Protein AF-A0A096CMW6-F1 (afdb_monomer_lite)

Sequence (95 aa):
MPKLRDTPKTRMDRAFMAALRYGQAMRGETDKDTMRLMPKSTATYYKRLHNLDGFTREELRILIPRYFNDRQLCDAFGVEYHGGTPELKGDSSNA

Radius of gyration: 15.31 Å; chains: 1; bounding box: 39×48×37 Å

Secondary structure (DSSP, 8-state):
---PPPPHHHHHHHHHHHHHHHHHHHTT--HHHHHHT-SS-HHHHHHHHH-GGG--HHHHHHHHHHH--HHHHHHHHT------S----------

pLDDT: mean 80.46, std 14.7, range [38.59, 94.5]

Structure (mmCIF, N/CA/C/O backbone):
data_AF-A0A096CMW6-F1
#
_entry.id   AF-A0A096CMW6-F1
#
loop_
_atom_site.group_PDB
_atom_site.id
_atom_site.type_symbol
_atom_site.label_atom_id
_atom_site.label_alt_id
_atom_site.label_comp_id
_atom_site.label_asym_id
_atom_site.label_entity_id
_atom_site.label_seq_id
_atom_site.pdbx_PDB_ins_code
_atom_site.Cartn_x
_atom_site.Cartn_y
_atom_site.Cartn_z
_atom_site.occupancy
_atom_site.B_iso_or_equiv
_atom_site.auth_seq_id
_atom_site.auth_comp_id
_atom_site.auth_asym_id
_atom_site.auth_atom_id
_atom_site.pdbx_PDB_model_num
ATOM 1 N N . MET A 1 1 ? 30.199 -15.349 0.020 1.00 41.12 1 MET A N 1
ATOM 2 C CA . MET A 1 1 ? 28.787 -15.726 0.263 1.00 41.12 1 MET A CA 1
ATOM 3 C C . MET A 1 1 ? 28.032 -15.607 -1.053 1.00 41.12 1 MET A C 1
ATOM 5 O O . MET A 1 1 ? 28.130 -14.542 -1.658 1.00 41.12 1 MET A O 1
ATOM 9 N N . PRO A 1 2 ? 27.336 -16.644 -1.547 1.00 52.56 2 PRO A N 1
ATOM 10 C CA . PRO A 1 2 ? 26.483 -16.487 -2.720 1.00 52.56 2 PRO A CA 1
ATOM 11 C C . PRO A 1 2 ? 25.362 -15.509 -2.357 1.00 52.56 2 PRO A C 1
ATOM 13 O O . PRO A 1 2 ? 24.705 -15.688 -1.332 1.00 52.56 2 PRO A O 1
ATOM 16 N N . LYS A 1 3 ? 25.158 -14.454 -3.153 1.00 61.78 3 LYS A N 1
ATOM 17 C CA . LYS A 1 3 ? 23.990 -13.580 -2.989 1.00 61.78 3 LYS A CA 1
ATOM 18 C C . LYS A 1 3 ? 22.757 -14.445 -3.255 1.00 61.78 3 LYS A C 1
ATOM 20 O O . LYS A 1 3 ? 22.588 -14.905 -4.384 1.00 61.78 3 LYS A O 1
ATOM 25 N N . LEU A 1 4 ? 21.952 -14.721 -2.224 1.00 64.12 4 LEU A N 1
ATOM 26 C CA . LEU A 1 4 ? 20.656 -15.381 -2.392 1.00 64.12 4 LEU A CA 1
ATOM 27 C C . LEU A 1 4 ? 19.907 -14.649 -3.510 1.00 64.12 4 LEU A C 1
ATOM 29 O O . LEU A 1 4 ? 19.735 -13.432 -3.444 1.00 64.12 4 LEU A O 1
ATOM 33 N N . ARG A 1 5 ? 19.533 -15.375 -4.570 1.00 69.06 5 ARG A N 1
ATOM 34 C CA . ARG A 1 5 ? 18.702 -14.817 -5.640 1.00 69.06 5 ARG A CA 1
ATOM 35 C C . ARG A 1 5 ? 17.416 -14.306 -4.992 1.00 69.06 5 ARG A C 1
ATOM 37 O O . ARG A 1 5 ? 16.700 -15.089 -4.373 1.00 69.06 5 ARG A O 1
ATOM 44 N N . ASP A 1 6 ? 17.152 -13.008 -5.128 1.00 75.75 6 ASP A N 1
ATOM 45 C CA . ASP A 1 6 ? 15.915 -12.398 -4.644 1.00 75.75 6 ASP A CA 1
ATOM 46 C C . ASP A 1 6 ? 14.717 -13.155 -5.229 1.00 75.75 6 ASP A C 1
ATOM 48 O O . ASP A 1 6 ? 14.580 -13.294 -6.450 1.00 75.75 6 ASP A O 1
ATOM 52 N N . THR A 1 7 ? 13.842 -13.648 -4.355 1.00 86.88 7 THR A N 1
ATOM 53 C CA . THR A 1 7 ? 12.613 -14.312 -4.789 1.00 86.88 7 THR A CA 1
ATOM 54 C C . THR A 1 7 ? 11.675 -13.294 -5.452 1.00 86.88 7 THR A C 1
ATOM 56 O O . THR A 1 7 ? 11.737 -12.101 -5.129 1.00 86.88 7 THR A O 1
ATOM 59 N N . PRO A 1 8 ? 10.766 -13.717 -6.352 1.00 86.69 8 PRO A N 1
ATOM 60 C CA . PRO A 1 8 ? 9.742 -12.827 -6.898 1.00 86.69 8 PRO A CA 1
ATOM 61 C C . PRO A 1 8 ? 8.973 -12.060 -5.814 1.00 86.69 8 PRO A C 1
ATOM 63 O O . PRO A 1 8 ? 8.773 -10.857 -5.963 1.00 86.69 8 PRO A O 1
ATOM 66 N N . LYS A 1 9 ? 8.650 -12.725 -4.695 1.00 87.56 9 LYS A N 1
ATOM 67 C CA . LYS A 1 9 ? 8.017 -12.104 -3.528 1.00 87.56 9 LYS A CA 1
ATOM 68 C C . LYS A 1 9 ? 8.875 -10.988 -2.938 1.00 87.56 9 LYS A C 1
ATOM 70 O O . LYS A 1 9 ? 8.409 -9.864 -2.828 1.00 87.56 9 LYS A O 1
ATOM 75 N N . THR A 1 10 ? 10.142 -11.260 -2.627 1.00 87.62 10 THR A N 1
ATOM 76 C CA . THR A 1 10 ? 11.048 -10.259 -2.037 1.00 87.62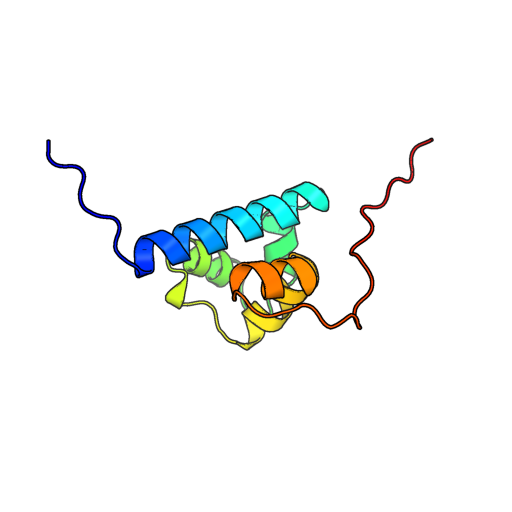 10 THR A CA 1
ATOM 77 C C . THR A 1 10 ? 11.210 -9.029 -2.935 1.00 87.62 10 THR A C 1
ATOM 79 O O . THR A 1 10 ? 11.283 -7.906 -2.437 1.00 87.62 10 THR A O 1
ATOM 82 N N . ARG A 1 11 ? 11.236 -9.217 -4.263 1.00 86.69 11 ARG A N 1
ATOM 83 C CA . ARG A 1 11 ? 11.281 -8.097 -5.218 1.00 86.69 11 ARG A CA 1
ATOM 84 C C . ARG A 1 11 ? 9.999 -7.270 -5.189 1.00 86.69 11 ARG A C 1
ATOM 86 O O . ARG A 1 11 ? 10.089 -6.047 -5.169 1.00 86.69 11 ARG A O 1
ATOM 93 N N . MET A 1 12 ? 8.839 -7.926 -5.165 1.00 87.25 12 MET A N 1
ATOM 94 C CA . MET A 1 12 ? 7.543 -7.250 -5.088 1.00 87.25 12 MET A CA 1
ATOM 95 C C . MET A 1 12 ? 7.381 -6.498 -3.764 1.00 87.25 12 MET A C 1
ATOM 97 O O . MET A 1 12 ? 7.032 -5.324 -3.774 1.00 87.25 12 MET A O 1
ATOM 101 N N . ASP A 1 13 ? 7.725 -7.130 -2.640 1.00 90.56 13 ASP A N 1
ATOM 102 C CA . ASP A 1 13 ? 7.655 -6.517 -1.312 1.00 90.56 13 ASP A CA 1
ATOM 103 C C . ASP A 1 13 ? 8.527 -5.250 -1.241 1.00 90.56 13 ASP A C 1
ATOM 105 O O . ASP A 1 13 ? 8.108 -4.205 -0.737 1.00 90.56 13 ASP A O 1
ATOM 109 N N . ARG A 1 14 ? 9.734 -5.314 -1.821 1.00 88.12 14 ARG A N 1
ATOM 110 C CA . ARG A 1 14 ? 10.637 -4.162 -1.929 1.00 88.12 14 ARG A CA 1
ATOM 111 C C . ARG A 1 14 ? 10.046 -3.053 -2.798 1.00 88.12 14 ARG A C 1
ATOM 113 O O . ARG A 1 14 ? 10.112 -1.893 -2.401 1.00 88.12 14 ARG A O 1
ATOM 120 N N . ALA A 1 15 ? 9.482 -3.394 -3.956 1.00 86.56 15 ALA A N 1
ATOM 121 C CA . ALA A 1 15 ? 8.862 -2.425 -4.858 1.00 86.56 15 ALA A CA 1
ATOM 122 C C . ALA A 1 15 ? 7.654 -1.739 -4.202 1.00 86.56 15 ALA A C 1
ATOM 124 O O . ALA A 1 15 ? 7.552 -0.514 -4.234 1.00 86.56 15 ALA A O 1
ATOM 125 N N . PHE A 1 16 ? 6.798 -2.513 -3.532 1.00 89.31 16 PHE A N 1
ATOM 126 C CA . PHE A 1 16 ? 5.640 -2.000 -2.808 1.00 89.31 16 PHE A CA 1
ATOM 127 C C . PHE A 1 16 ? 6.054 -1.014 -1.711 1.00 89.31 16 PHE A C 1
ATOM 129 O O . PHE A 1 16 ? 5.538 0.102 -1.656 1.00 89.31 16 PHE A O 1
ATOM 136 N N . MET A 1 17 ? 7.030 -1.381 -0.872 1.00 92.12 17 MET A N 1
ATOM 137 C CA . MET A 1 17 ? 7.519 -0.492 0.186 1.00 92.12 17 MET A CA 1
ATOM 138 C C . MET A 1 17 ? 8.191 0.760 -0.372 1.00 92.12 17 MET A C 1
ATOM 140 O O . MET A 1 17 ? 7.961 1.848 0.149 1.00 92.12 17 MET A O 1
ATOM 144 N N . ALA A 1 18 ? 8.995 0.635 -1.431 1.00 88.94 18 ALA A N 1
ATOM 145 C CA . ALA A 1 18 ? 9.633 1.785 -2.066 1.00 88.94 18 ALA A CA 1
ATOM 146 C C . ALA A 1 18 ? 8.592 2.781 -2.594 1.00 88.94 18 ALA A C 1
ATOM 148 O O . ALA A 1 18 ? 8.711 3.980 -2.349 1.00 88.94 18 ALA A O 1
ATOM 149 N N . ALA A 1 19 ? 7.546 2.287 -3.253 1.00 86.06 19 ALA A N 1
ATOM 150 C CA . ALA A 1 19 ? 6.501 3.138 -3.797 1.00 86.06 19 ALA A CA 1
ATOM 151 C C . ALA A 1 19 ? 5.617 3.768 -2.707 1.00 86.06 19 ALA A C 1
ATOM 153 O O . ALA A 1 19 ? 5.323 4.958 -2.782 1.00 86.06 19 ALA A O 1
ATOM 154 N N . LEU A 1 20 ? 5.283 3.025 -1.643 1.00 90.88 20 LEU A N 1
ATOM 155 C CA . LEU A 1 20 ? 4.587 3.582 -0.479 1.00 90.88 20 LEU A CA 1
ATOM 156 C C . LEU A 1 20 ? 5.390 4.731 0.154 1.00 90.88 20 LEU A C 1
ATOM 158 O O . LEU A 1 20 ? 4.844 5.803 0.404 1.00 90.88 20 LEU A O 1
ATOM 162 N N . ARG A 1 21 ? 6.697 4.529 0.372 1.00 92.56 21 ARG A N 1
ATOM 163 C CA . ARG A 1 21 ? 7.592 5.546 0.950 1.00 92.56 21 ARG A CA 1
ATOM 164 C C . ARG A 1 21 ? 7.753 6.755 0.038 1.00 92.56 21 ARG A C 1
ATOM 166 O O . ARG A 1 21 ? 7.749 7.882 0.523 1.00 92.56 21 ARG A O 1
ATOM 173 N N . TYR A 1 22 ? 7.865 6.524 -1.266 1.00 87.38 22 TYR A N 1
ATOM 174 C CA . TYR A 1 22 ? 7.922 7.592 -2.256 1.00 87.38 22 TYR A CA 1
ATOM 175 C C . TYR A 1 22 ? 6.638 8.432 -2.246 1.00 87.38 22 TYR A C 1
ATOM 177 O O . TYR A 1 22 ? 6.710 9.652 -2.119 1.00 87.38 22 TYR A O 1
ATOM 185 N N . GLY A 1 23 ? 5.464 7.796 -2.294 1.00 88.00 23 GLY A N 1
ATOM 186 C CA . GLY A 1 23 ? 4.182 8.501 -2.269 1.00 88.00 23 GLY A CA 1
ATOM 187 C C . GLY A 1 23 ? 3.940 9.270 -0.966 1.00 88.00 23 GLY A C 1
ATOM 188 O O . GLY A 1 23 ? 3.431 10.388 -1.005 1.00 88.00 23 GLY A O 1
ATOM 189 N N . GLN A 1 24 ? 4.351 8.718 0.180 1.00 92.62 24 GLN A N 1
ATOM 190 C CA . GLN A 1 24 ? 4.345 9.429 1.462 1.00 92.62 24 GLN A CA 1
ATOM 191 C C . GLN A 1 24 ? 5.243 10.673 1.422 1.00 92.62 24 GLN A C 1
ATOM 193 O O . GLN A 1 24 ? 4.789 11.766 1.758 1.00 92.62 24 GLN A O 1
ATOM 198 N N . ALA A 1 25 ? 6.487 10.533 0.949 1.00 91.69 25 ALA A N 1
ATOM 199 C CA . ALA A 1 25 ? 7.441 11.636 0.856 1.00 91.69 25 ALA A CA 1
ATOM 200 C C . ALA A 1 25 ? 6.947 12.762 -0.068 1.00 91.69 25 ALA A C 1
ATOM 202 O O . ALA A 1 25 ? 7.004 13.929 0.313 1.00 91.69 25 ALA A O 1
ATOM 203 N N . MET A 1 26 ? 6.387 12.418 -1.232 1.00 87.75 26 MET A N 1
ATOM 204 C CA . MET A 1 26 ? 5.807 13.379 -2.184 1.00 87.75 26 MET A CA 1
ATOM 205 C C . MET A 1 26 ? 4.659 14.207 -1.593 1.00 87.75 26 MET A C 1
ATOM 207 O O . MET A 1 26 ? 4.367 15.293 -2.086 1.00 87.75 26 MET A O 1
ATOM 211 N N . ARG A 1 27 ? 3.998 13.695 -0.550 1.00 90.31 27 ARG A N 1
ATOM 212 C CA . ARG A 1 27 ? 2.857 14.334 0.116 1.00 90.31 27 ARG A CA 1
ATOM 213 C C . ARG A 1 27 ? 3.204 14.916 1.490 1.00 90.31 27 ARG A C 1
ATOM 215 O O . ARG A 1 27 ? 2.317 15.444 2.152 1.00 90.31 27 ARG A O 1
ATOM 222 N N . GLY A 1 28 ? 4.456 14.795 1.939 1.00 92.50 28 GLY A N 1
ATOM 223 C CA . GLY A 1 28 ? 4.863 15.180 3.294 1.00 92.50 28 GLY A CA 1
ATOM 224 C C . GLY A 1 28 ? 4.186 14.356 4.399 1.00 92.50 28 GLY A C 1
ATOM 225 O O . GLY A 1 28 ? 4.023 14.839 5.516 1.00 92.50 28 GLY A O 1
ATOM 226 N N . GLU A 1 29 ? 3.760 13.130 4.094 1.00 94.50 29 GLU A N 1
ATOM 227 C CA . GLU A 1 29 ? 3.017 12.263 5.011 1.00 94.50 29 GLU A CA 1
ATOM 228 C C . GLU A 1 29 ? 3.931 11.277 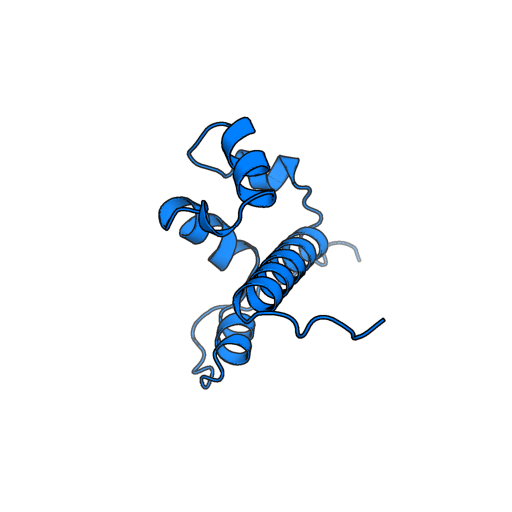5.739 1.00 94.50 29 GLU A C 1
ATOM 230 O O . GLU A 1 29 ? 4.928 10.792 5.204 1.00 94.50 29 GLU A O 1
ATOM 235 N N . THR A 1 30 ? 3.550 10.929 6.966 1.00 93.69 30 THR A N 1
ATOM 236 C CA . THR A 1 30 ? 4.200 9.874 7.750 1.00 93.69 30 THR A CA 1
ATOM 237 C C . THR A 1 30 ? 3.359 8.599 7.772 1.00 93.69 30 THR A C 1
ATOM 239 O O . THR A 1 30 ? 2.170 8.606 7.450 1.00 93.69 30 THR A O 1
ATOM 242 N N . ASP A 1 31 ? 3.931 7.501 8.274 1.00 92.31 31 ASP A N 1
ATOM 243 C CA . ASP A 1 31 ? 3.161 6.281 8.554 1.00 92.31 31 ASP A CA 1
ATOM 244 C C . ASP A 1 31 ? 1.963 6.526 9.472 1.00 92.31 31 ASP A C 1
ATOM 246 O O . ASP A 1 31 ? 0.939 5.863 9.331 1.00 92.31 31 ASP A O 1
ATOM 250 N N . LYS A 1 32 ? 2.062 7.492 10.391 1.00 92.62 32 LYS A N 1
ATOM 251 C CA . LYS A 1 32 ? 0.959 7.854 11.283 1.00 92.62 32 LYS A CA 1
ATOM 252 C C . LYS A 1 32 ? -0.197 8.489 10.512 1.00 92.62 32 LYS A C 1
ATOM 254 O O . LYS A 1 32 ? -1.352 8.274 10.873 1.00 92.62 32 LYS A O 1
ATOM 259 N N . ASP A 1 33 ? 0.100 9.246 9.463 1.00 93.44 33 ASP A N 1
ATOM 260 C CA . ASP A 1 33 ? -0.914 9.880 8.622 1.00 93.44 33 ASP A CA 1
ATOM 261 C C . ASP A 1 33 ? -1.581 8.849 7.723 1.00 93.44 33 ASP A C 1
ATOM 263 O O . ASP A 1 33 ? -2.807 8.771 7.699 1.00 93.44 33 ASP A O 1
ATOM 267 N N . THR A 1 34 ? -0.796 7.963 7.105 1.00 91.31 34 THR A N 1
ATOM 268 C CA . THR A 1 34 ? -1.323 6.828 6.338 1.00 91.31 34 THR A CA 1
ATOM 269 C C . THR A 1 34 ? -2.199 5.915 7.193 1.00 91.31 34 THR A C 1
ATOM 271 O O . THR A 1 34 ? -3.295 5.531 6.790 1.00 91.31 34 THR A O 1
ATOM 274 N N . MET A 1 35 ? -1.747 5.598 8.406 1.00 91.62 35 MET A N 1
ATOM 275 C CA . MET A 1 35 ? -2.463 4.755 9.361 1.00 91.62 35 MET A CA 1
ATOM 276 C C . MET A 1 35 ? -3.852 5.306 9.701 1.00 91.62 35 MET A C 1
ATOM 278 O O . MET A 1 35 ? -4.790 4.527 9.841 1.00 91.62 35 MET A O 1
ATOM 282 N N . ARG A 1 36 ? -4.007 6.630 9.827 1.00 90.31 36 ARG A N 1
ATOM 283 C CA . ARG A 1 36 ? -5.301 7.270 10.133 1.00 90.31 36 ARG A CA 1
ATOM 284 C C . ARG A 1 36 ? -6.342 7.084 9.029 1.00 90.31 36 ARG A C 1
ATOM 286 O O . ARG A 1 36 ? -7.526 7.244 9.297 1.00 90.31 36 ARG A O 1
ATOM 293 N N . LEU A 1 37 ? -5.905 6.758 7.815 1.00 89.31 37 LEU A N 1
ATOM 294 C CA . LEU A 1 37 ? -6.782 6.497 6.677 1.00 89.31 37 LEU A CA 1
ATOM 295 C C . LEU A 1 37 ? -7.276 5.050 6.649 1.00 89.31 37 LEU A C 1
ATOM 297 O O . LEU A 1 37 ? -8.170 4.730 5.873 1.00 89.31 37 LEU A O 1
ATOM 301 N N . MET A 1 38 ? -6.672 4.156 7.434 1.00 88.75 38 MET A N 1
ATOM 302 C CA . MET A 1 38 ? -6.998 2.738 7.380 1.00 88.75 38 MET A CA 1
ATOM 303 C C . MET A 1 38 ? -8.357 2.470 8.046 1.00 88.75 38 MET A C 1
ATOM 305 O O . MET A 1 38 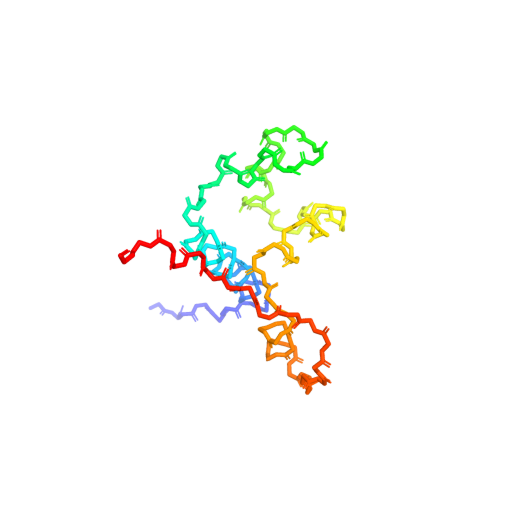? -8.634 3.013 9.114 1.00 88.75 38 MET A O 1
ATOM 309 N N . PRO A 1 39 ? -9.190 1.582 7.475 1.00 83.50 39 PRO A N 1
ATOM 310 C CA . PRO A 1 39 ? -10.520 1.272 8.006 1.00 83.50 39 PRO A CA 1
ATOM 311 C C . PRO A 1 39 ? -10.462 0.450 9.303 1.00 83.50 39 PRO A C 1
ATOM 313 O O . PRO A 1 39 ? -11.452 0.326 10.021 1.00 83.50 39 PRO A O 1
ATOM 316 N N . LYS A 1 40 ? -9.302 -0.148 9.600 1.00 80.19 40 LYS A N 1
ATOM 317 C CA . LYS A 1 40 ? -9.052 -0.989 10.776 1.00 80.19 40 LYS A CA 1
ATOM 318 C C . LYS A 1 40 ? -8.167 -0.277 11.797 1.00 80.19 40 LYS A C 1
ATOM 320 O O . LYS A 1 40 ? -7.702 0.837 11.595 1.00 80.19 40 LYS A O 1
ATOM 325 N N . SER A 1 41 ? -7.907 -0.957 12.914 1.00 78.12 41 SER A N 1
ATOM 326 C CA . SER A 1 41 ? -7.082 -0.424 13.997 1.00 78.12 41 SER A CA 1
ATOM 327 C C . SER A 1 41 ? -5.654 -0.082 13.562 1.00 78.12 41 SER A C 1
ATOM 329 O O . SER A 1 41 ? -5.045 -0.753 12.726 1.00 78.12 41 SER A O 1
ATOM 331 N N . THR A 1 42 ? -5.079 0.912 14.234 1.00 76.81 42 THR A N 1
ATOM 332 C CA . THR A 1 42 ? -3.694 1.381 14.075 1.00 76.81 42 THR A CA 1
ATOM 333 C C . THR A 1 42 ? -2.661 0.252 14.134 1.00 76.81 42 THR A C 1
ATOM 335 O O . THR A 1 42 ? -1.762 0.167 13.299 1.00 76.81 42 THR A O 1
ATOM 338 N N . ALA A 1 43 ? -2.830 -0.677 15.077 1.00 82.75 43 ALA A N 1
ATOM 339 C CA . ALA A 1 43 ? -1.969 -1.846 15.233 1.00 82.75 43 ALA A CA 1
ATOM 340 C C . ALA A 1 43 ? -2.003 -2.785 14.014 1.00 82.75 43 ALA A C 1
ATOM 342 O O . ALA A 1 43 ? -1.027 -3.482 13.742 1.00 82.75 43 ALA A O 1
ATOM 343 N N . THR A 1 44 ? -3.114 -2.813 13.275 1.00 88.12 44 THR A N 1
ATOM 344 C CA . THR A 1 44 ? -3.250 -3.642 12.073 1.00 88.12 44 THR A CA 1
ATOM 345 C C . THR A 1 44 ? -2.362 -3.114 10.952 1.00 88.12 44 THR A C 1
ATOM 347 O O . THR A 1 44 ? -1.665 -3.913 10.334 1.00 88.12 44 THR A O 1
ATOM 350 N N . TYR A 1 45 ? -2.301 -1.793 10.750 1.00 90.50 45 TYR A N 1
ATOM 351 C CA . TYR A 1 45 ? -1.464 -1.175 9.714 1.00 90.50 45 TYR A CA 1
ATOM 352 C C . TYR A 1 45 ? 0.019 -1.522 9.886 1.00 90.50 45 TYR A C 1
ATOM 354 O O . TYR A 1 45 ? 0.642 -2.041 8.963 1.00 90.50 45 TYR A O 1
ATOM 362 N N . TYR A 1 46 ? 0.574 -1.343 11.088 1.00 91.31 46 TYR A N 1
ATOM 363 C CA . TYR A 1 46 ? 1.976 -1.693 11.339 1.00 91.31 46 TYR A CA 1
ATOM 364 C C . TYR A 1 46 ? 2.240 -3.193 11.179 1.00 91.31 46 TYR A C 1
ATOM 366 O O . TYR A 1 46 ? 3.258 -3.580 10.610 1.00 91.31 46 TYR A O 1
ATOM 374 N N . LYS A 1 47 ? 1.295 -4.058 11.575 1.00 93.25 47 LYS A N 1
ATOM 375 C CA . LYS A 1 47 ? 1.385 -5.495 11.272 1.00 93.25 47 LYS A CA 1
ATOM 376 C C . LYS A 1 47 ? 1.405 -5.769 9.764 1.00 93.25 47 LYS A C 1
ATOM 378 O O . LYS A 1 47 ? 2.133 -6.664 9.343 1.00 93.25 47 LYS A O 1
ATOM 383 N N . ARG A 1 48 ? 0.656 -5.010 8.952 1.00 92.50 48 ARG A N 1
ATOM 384 C CA . ARG A 1 48 ? 0.703 -5.123 7.483 1.00 92.50 48 ARG A CA 1
ATOM 385 C C . ARG A 1 48 ? 2.048 -4.683 6.919 1.00 92.50 48 ARG A C 1
ATOM 387 O O . ARG A 1 48 ? 2.561 -5.360 6.045 1.00 92.50 48 ARG A O 1
ATOM 394 N N . LEU A 1 49 ? 2.665 -3.626 7.448 1.00 92.25 49 LEU A N 1
ATOM 395 C CA . LEU A 1 49 ? 4.002 -3.206 7.002 1.00 92.25 49 LEU A CA 1
ATOM 396 C C . LEU A 1 49 ? 5.079 -4.275 7.245 1.00 92.25 49 LEU A C 1
ATOM 398 O O . LEU A 1 49 ? 6.034 -4.368 6.480 1.00 92.25 49 LEU A O 1
ATOM 402 N N . HIS A 1 50 ? 4.919 -5.104 8.281 1.00 90.38 50 HIS A N 1
ATOM 403 C CA . HIS A 1 50 ? 5.800 -6.249 8.528 1.00 90.38 50 HIS A CA 1
ATOM 404 C C . HIS A 1 50 ? 5.461 -7.483 7.679 1.00 90.38 50 HIS A C 1
ATOM 406 O O . HIS A 1 50 ? 6.338 -8.307 7.430 1.00 90.38 50 HIS A O 1
ATOM 412 N N . ASN A 1 51 ? 4.207 -7.625 7.245 1.00 92.62 51 ASN A N 1
ATOM 413 C CA . ASN A 1 51 ? 3.750 -8.703 6.374 1.00 92.62 51 ASN A CA 1
ATOM 414 C C . ASN A 1 51 ? 2.781 -8.165 5.311 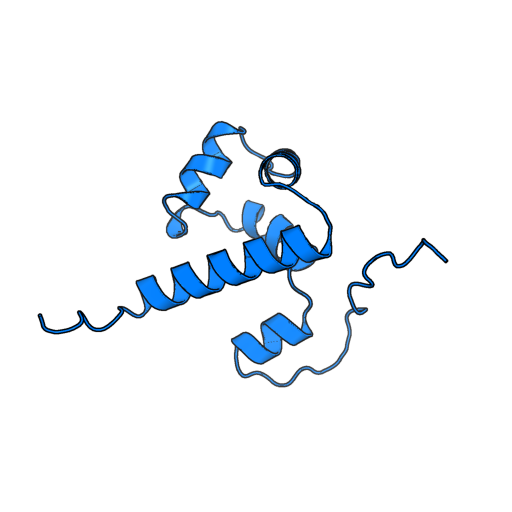1.00 92.62 51 ASN A C 1
ATOM 416 O O . ASN A 1 51 ? 1.565 -8.091 5.537 1.00 92.62 51 ASN A O 1
ATOM 420 N N . LEU A 1 52 ? 3.341 -7.813 4.152 1.00 92.25 52 LEU A N 1
ATOM 421 C CA . LEU A 1 52 ? 2.627 -7.112 3.084 1.00 92.25 52 LEU A CA 1
ATOM 422 C C . LEU A 1 52 ? 1.511 -7.948 2.452 1.00 92.25 52 LEU A C 1
ATOM 424 O O . LEU A 1 52 ? 0.498 -7.384 2.046 1.00 92.25 52 LEU A O 1
ATOM 428 N N . ASP A 1 53 ? 1.625 -9.281 2.470 1.00 90.81 53 ASP A N 1
ATOM 429 C CA . ASP A 1 53 ? 0.561 -10.185 1.999 1.00 90.81 53 ASP A CA 1
ATOM 430 C C . ASP A 1 53 ? -0.722 -10.039 2.833 1.00 90.81 53 ASP A C 1
ATOM 432 O O . ASP A 1 53 ? -1.804 -10.463 2.431 1.00 90.81 53 ASP A O 1
ATOM 436 N N . GLY A 1 54 ? -0.614 -9.440 4.021 1.00 92.19 54 GLY A N 1
ATOM 437 C CA . GLY A 1 54 ? -1.750 -9.161 4.873 1.00 92.19 54 GLY A CA 1
ATOM 438 C C . GLY A 1 54 ? -2.648 -8.032 4.366 1.00 92.19 54 GLY A C 1
ATOM 439 O O . GLY A 1 54 ? -3.798 -7.973 4.800 1.00 92.19 54 GLY A O 1
ATOM 440 N N . PHE A 1 55 ? -2.165 -7.127 3.508 1.00 92.38 55 PHE A N 1
ATOM 441 C CA . PHE A 1 55 ? -2.986 -6.012 3.037 1.00 92.38 55 PHE A CA 1
ATOM 442 C C . PHE A 1 55 ? -4.239 -6.516 2.316 1.00 92.38 55 PHE A C 1
ATOM 444 O O . PHE A 1 55 ? -4.193 -7.291 1.364 1.00 92.38 55 PHE A O 1
ATOM 451 N N . THR A 1 56 ? -5.392 -6.060 2.788 1.00 91.94 56 THR A N 1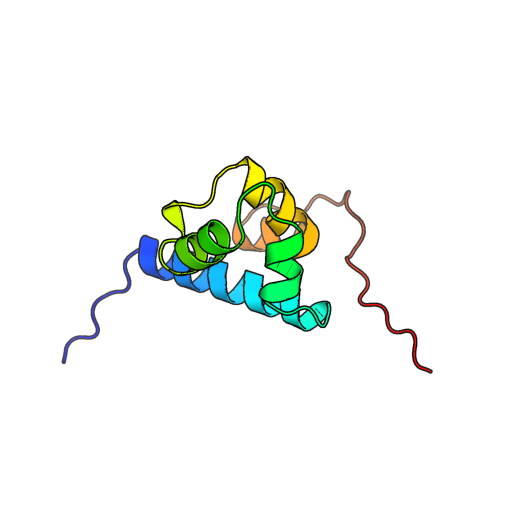
ATOM 452 C CA . THR A 1 56 ? -6.684 -6.384 2.192 1.00 91.94 56 THR A CA 1
ATOM 453 C C . THR A 1 56 ? -6.958 -5.496 0.986 1.00 91.94 56 THR A C 1
ATOM 455 O O . THR A 1 56 ? -6.459 -4.376 0.882 1.00 91.94 56 THR A O 1
ATOM 458 N N . ARG A 1 57 ? -7.837 -5.955 0.089 1.00 90.00 57 ARG A N 1
ATOM 459 C CA . ARG A 1 57 ? -8.282 -5.150 -1.058 1.00 90.00 57 ARG A CA 1
ATOM 460 C C . ARG A 1 57 ? -8.896 -3.809 -0.637 1.00 90.00 57 ARG A C 1
ATOM 462 O O . ARG A 1 57 ? -8.763 -2.835 -1.365 1.00 90.00 57 ARG A O 1
ATOM 469 N N . GLU A 1 58 ? -9.570 -3.763 0.509 1.00 91.19 58 GLU A N 1
ATOM 470 C CA . GLU A 1 58 ? -10.140 -2.532 1.065 1.00 91.19 58 GLU A CA 1
ATOM 471 C C . GLU A 1 58 ? -9.047 -1.530 1.461 1.00 91.19 58 GLU A C 1
ATOM 473 O O . GLU A 1 58 ? -9.097 -0.381 1.038 1.00 91.19 58 GLU A O 1
ATOM 478 N N . GLU A 1 59 ? -8.011 -1.977 2.176 1.00 91.69 59 GLU A N 1
ATOM 479 C CA . GLU A 1 59 ? -6.860 -1.138 2.543 1.00 91.69 59 GLU A CA 1
ATOM 480 C C . GLU A 1 59 ? -6.089 -0.667 1.292 1.00 91.69 59 GLU A C 1
ATOM 482 O O . GLU A 1 59 ? -5.721 0.503 1.179 1.00 91.69 59 GLU A O 1
ATOM 487 N N . LEU A 1 60 ? -5.907 -1.544 0.299 1.00 90.62 60 LEU A N 1
ATOM 488 C CA . LEU A 1 60 ? -5.229 -1.199 -0.956 1.00 90.62 60 LEU A CA 1
ATOM 489 C C . LEU A 1 60 ? -5.996 -0.165 -1.790 1.00 90.62 60 LEU A C 1
ATOM 491 O O . LEU A 1 60 ? -5.367 0.679 -2.422 1.00 90.62 60 LEU A O 1
ATOM 495 N N . ARG A 1 61 ? -7.336 -0.170 -1.758 1.00 89.50 61 ARG A N 1
ATOM 496 C CA . ARG A 1 61 ? -8.165 0.860 -2.415 1.00 89.50 61 ARG A CA 1
ATOM 497 C C . ARG A 1 61 ? -7.957 2.260 -1.839 1.00 89.50 61 ARG A C 1
ATOM 499 O O . ARG A 1 61 ? -8.338 3.223 -2.488 1.00 89.50 61 ARG A O 1
ATOM 506 N N . ILE A 1 62 ? -7.366 2.375 -0.653 1.00 90.06 62 ILE A N 1
ATOM 507 C CA . ILE A 1 62 ? -7.024 3.656 -0.031 1.00 90.06 62 ILE A CA 1
ATOM 508 C C . ILE A 1 62 ? -5.585 4.038 -0.381 1.00 90.06 62 ILE A C 1
ATOM 510 O O . ILE A 1 62 ? -5.325 5.170 -0.779 1.00 90.06 62 ILE A O 1
ATOM 514 N N . LEU A 1 63 ? -4.649 3.091 -0.257 1.00 89.62 63 LEU A N 1
ATOM 515 C CA . LEU A 1 63 ? -3.220 3.340 -0.471 1.00 89.62 63 LEU A CA 1
ATOM 516 C C . LEU A 1 63 ? -2.871 3.591 -1.939 1.00 89.62 63 LEU A C 1
ATOM 518 O O . LEU A 1 63 ? -2.153 4.543 -2.239 1.00 89.62 63 LEU A O 1
ATOM 522 N N . ILE A 1 64 ? -3.372 2.743 -2.842 1.00 87.81 64 ILE A N 1
ATOM 523 C CA . ILE A 1 64 ? -2.999 2.766 -4.259 1.00 87.81 64 ILE A CA 1
ATOM 524 C C . ILE A 1 64 ? -3.352 4.114 -4.909 1.00 87.81 64 ILE A C 1
ATOM 526 O O . ILE A 1 64 ? -2.436 4.802 -5.340 1.00 87.81 64 ILE A O 1
ATOM 530 N N . PRO A 1 65 ? -4.613 4.579 -4.919 1.00 85.81 65 PRO A N 1
ATOM 531 C CA . PRO A 1 65 ? -4.941 5.843 -5.583 1.00 85.81 65 PRO A CA 1
ATOM 532 C C . PRO A 1 65 ? -4.380 7.080 -4.867 1.00 85.81 65 PRO A C 1
ATOM 534 O O . PRO A 1 65 ? -4.313 8.155 -5.455 1.00 85.81 65 PRO A O 1
ATOM 537 N N . ARG A 1 66 ? -3.989 6.967 -3.588 1.00 87.38 66 ARG A N 1
ATOM 538 C CA . ARG A 1 66 ? -3.394 8.086 -2.845 1.00 87.38 66 ARG A CA 1
ATOM 539 C C . ARG A 1 66 ? -1.927 8.308 -3.198 1.00 87.38 66 ARG A C 1
ATOM 541 O O . ARG A 1 66 ? -1.489 9.456 -3.271 1.00 87.38 66 ARG A O 1
ATOM 548 N N . TYR A 1 67 ? -1.170 7.221 -3.320 1.00 86.31 67 TYR A N 1
ATOM 549 C CA . TYR A 1 67 ? 0.291 7.259 -3.414 1.00 86.31 67 TYR A CA 1
ATOM 550 C C . TYR A 1 67 ? 0.833 6.922 -4.795 1.00 86.31 67 TYR A C 1
ATOM 552 O O . TYR A 1 67 ? 2.002 7.185 -5.062 1.00 86.31 67 TYR A O 1
ATOM 560 N N . PHE A 1 68 ? -0.005 6.365 -5.659 1.00 81.94 68 PHE A N 1
ATOM 561 C CA . PHE A 1 68 ? 0.359 5.957 -6.998 1.00 81.94 68 PHE A CA 1
ATOM 562 C C . PHE A 1 68 ? -0.561 6.680 -7.971 1.00 81.94 68 PHE A C 1
ATOM 564 O O . PHE A 1 68 ? -1.776 6.711 -7.778 1.00 81.94 68 PHE A O 1
ATOM 571 N N . ASN A 1 69 ? 0.014 7.256 -9.022 1.00 76.00 69 ASN A N 1
ATOM 572 C CA . ASN A 1 69 ? -0.782 7.676 -10.166 1.00 76.00 69 ASN A CA 1
ATOM 573 C C . ASN A 1 69 ? -0.905 6.521 -11.173 1.00 76.00 69 ASN A C 1
ATOM 575 O O . ASN A 1 69 ? -0.073 5.610 -11.208 1.00 76.00 69 ASN A O 1
ATOM 579 N N . ASP A 1 70 ? -1.940 6.570 -12.005 1.00 75.81 70 ASP A N 1
ATOM 580 C CA . ASP A 1 70 ? -2.226 5.513 -12.980 1.00 75.81 70 ASP A CA 1
ATOM 581 C C . ASP A 1 70 ? -1.060 5.265 -13.933 1.00 75.81 70 ASP A C 1
ATOM 583 O O . ASP A 1 70 ? -0.801 4.123 -14.296 1.00 75.81 70 ASP A O 1
ATOM 587 N N . ARG A 1 71 ? -0.300 6.309 -14.277 1.00 76.12 71 ARG A N 1
ATOM 588 C CA . ARG A 1 71 ? 0.877 6.184 -15.137 1.00 76.12 71 ARG A CA 1
ATOM 589 C C . ARG A 1 71 ? 1.978 5.342 -14.488 1.00 76.12 71 ARG A C 1
ATOM 591 O O . ARG A 1 71 ? 2.486 4.429 -15.122 1.00 76.12 71 ARG A O 1
ATOM 598 N N . GLN A 1 72 ? 2.288 5.581 -13.215 1.00 76.25 72 GLN A N 1
ATOM 599 C CA . GLN A 1 72 ? 3.256 4.792 -12.444 1.00 76.25 72 GLN A CA 1
ATOM 600 C C . GLN A 1 72 ? 2.813 3.335 -12.289 1.00 76.25 72 GLN A C 1
ATOM 602 O O . GLN A 1 72 ? 3.649 2.433 -12.303 1.00 76.25 72 GLN A O 1
ATOM 607 N N . LEU A 1 73 ? 1.507 3.095 -12.144 1.00 76.88 73 LEU A N 1
ATOM 608 C CA . LEU A 1 73 ? 0.960 1.740 -12.106 1.00 76.88 73 LEU A CA 1
ATOM 609 C C . LEU A 1 73 ? 1.077 1.065 -13.477 1.00 76.88 73 LEU A C 1
ATOM 611 O O . LEU A 1 73 ? 1.545 -0.067 -13.551 1.00 76.88 73 LEU A O 1
ATOM 615 N N . CYS A 1 74 ? 0.716 1.757 -14.558 1.00 78.94 74 CYS A N 1
ATOM 616 C CA . CYS A 1 74 ? 0.852 1.262 -15.925 1.00 78.94 74 CYS A CA 1
ATOM 617 C C . CYS A 1 74 ? 2.303 0.891 -16.258 1.00 78.94 74 CYS A C 1
ATOM 619 O O . CYS A 1 74 ? 2.555 -0.232 -16.699 1.00 78.94 74 CYS A O 1
ATOM 621 N N . ASP A 1 75 ? 3.256 1.771 -15.939 1.00 77.62 75 ASP A N 1
ATOM 622 C CA . ASP A 1 75 ? 4.690 1.523 -16.115 1.00 77.62 75 ASP A CA 1
ATOM 623 C C . ASP A 1 75 ? 5.152 0.298 -15.306 1.00 77.62 75 ASP A C 1
ATOM 625 O O . ASP A 1 75 ? 5.887 -0.550 -15.814 1.00 77.62 75 ASP A O 1
ATOM 629 N N . ALA A 1 76 ? 4.683 0.152 -14.061 1.00 71.12 76 ALA A N 1
ATOM 630 C CA . ALA A 1 76 ? 5.018 -0.992 -13.211 1.00 71.12 76 ALA A CA 1
ATOM 631 C C . ALA A 1 76 ? 4.444 -2.324 -13.729 1.00 71.12 76 ALA A C 1
ATOM 633 O O . ALA A 1 76 ? 5.064 -3.373 -13.542 1.00 71.12 76 ALA A O 1
ATOM 634 N N . PHE A 1 77 ? 3.278 -2.295 -14.379 1.00 72.88 77 PHE A N 1
ATOM 635 C CA . PHE A 1 77 ? 2.634 -3.474 -14.962 1.00 72.88 77 PHE A CA 1
ATOM 636 C C . PHE A 1 77 ? 3.025 -3.728 -16.425 1.00 72.88 77 PHE A C 1
ATOM 638 O O . PHE A 1 77 ? 2.617 -4.746 -16.984 1.00 72.88 77 PHE A O 1
ATOM 645 N N . GLY A 1 78 ? 3.827 -2.850 -17.038 1.00 73.81 78 GLY A N 1
ATOM 646 C CA . GLY A 1 78 ? 4.235 -2.964 -18.439 1.00 73.81 78 GLY A CA 1
ATOM 647 C C . GLY A 1 78 ? 3.071 -2.810 -19.419 1.00 73.81 78 GLY A C 1
ATOM 648 O O . GLY A 1 78 ? 3.092 -3.411 -20.492 1.00 73.81 78 GLY A O 1
ATOM 649 N N . VAL A 1 79 ? 2.044 -2.050 -19.037 1.00 79.00 79 VAL A N 1
ATOM 650 C CA . VAL A 1 79 ? 0.876 -1.763 -19.876 1.00 79.00 79 VAL A CA 1
ATOM 651 C C . VAL A 1 79 ? 0.919 -0.316 -20.346 1.00 79.00 79 VAL A C 1
ATOM 653 O O . VAL A 1 79 ? 1.374 0.570 -19.625 1.00 79.00 79 VAL A O 1
ATOM 656 N N . GLU A 1 80 ? 0.445 -0.068 -21.562 1.00 81.12 80 GLU A N 1
ATOM 657 C CA . GLU A 1 80 ? 0.396 1.281 -22.116 1.00 81.12 80 GLU A CA 1
ATOM 658 C C . GLU A 1 80 ? -0.597 2.150 -21.326 1.00 81.12 80 GLU A C 1
ATOM 660 O O . GLU A 1 80 ? -1.732 1.752 -21.052 1.00 81.12 80 GLU A O 1
ATOM 665 N N . TYR A 1 81 ? -0.158 3.343 -20.918 1.00 80.19 81 TYR A N 1
ATOM 666 C CA . TYR A 1 81 ? -1.027 4.298 -20.237 1.00 80.19 81 TYR A CA 1
ATOM 667 C C . TYR A 1 81 ? -1.894 5.039 -21.260 1.00 80.19 81 TYR A C 1
ATOM 669 O O . TYR A 1 81 ? -1.392 5.850 -22.032 1.00 80.19 81 TYR A O 1
ATOM 677 N N . HIS A 1 82 ? -3.207 4.806 -21.228 1.00 79.69 82 HIS A N 1
ATOM 678 C CA . HIS A 1 82 ? -4.154 5.402 -22.180 1.00 79.69 82 HIS A CA 1
ATOM 679 C C . HIS A 1 82 ? -4.824 6.705 -21.707 1.00 79.69 82 HIS A C 1
ATOM 681 O O . HIS A 1 82 ? -5.723 7.190 -22.383 1.00 79.69 82 HIS A O 1
ATOM 687 N N . GLY A 1 83 ? -4.376 7.301 -20.593 1.00 68.19 83 GLY A N 1
ATOM 688 C CA . GLY A 1 83 ? -4.737 8.676 -20.221 1.00 68.19 83 GLY A CA 1
ATOM 689 C C . GLY A 1 83 ? -6.199 8.889 -19.813 1.00 68.19 83 GLY A C 1
ATOM 690 O O . GLY A 1 83 ? -7.062 9.108 -20.654 1.00 68.19 83 GLY A O 1
ATOM 691 N N . GLY A 1 84 ? -6.470 8.930 -18.507 1.00 65.12 84 GLY A N 1
ATOM 692 C CA . GLY A 1 84 ? -7.790 9.319 -17.977 1.00 65.12 84 GLY A CA 1
ATOM 693 C C . GLY A 1 84 ? -7.768 9.952 -16.585 1.00 65.12 84 GLY A C 1
ATOM 694 O O . GLY A 1 84 ? -8.746 10.580 -16.183 1.00 65.12 84 GLY A O 1
ATOM 695 N N . THR A 1 85 ? -6.647 9.839 -15.869 1.00 56.97 85 THR A N 1
ATOM 696 C CA . THR A 1 85 ? -6.550 10.235 -14.462 1.00 56.97 85 THR A CA 1
ATOM 697 C C . THR A 1 85 ? -5.591 11.420 -14.319 1.00 56.97 85 THR A C 1
ATOM 699 O O . THR A 1 85 ? -4.479 11.363 -14.855 1.00 56.97 85 THR A O 1
ATOM 702 N N . PRO A 1 86 ? -6.001 12.513 -13.645 1.00 55.53 86 PRO A N 1
ATOM 703 C CA . PRO A 1 86 ? -5.157 13.688 -13.453 1.00 55.53 86 PRO A CA 1
ATOM 704 C C . PRO A 1 86 ? -3.851 13.335 -12.736 1.00 55.53 86 PRO A C 1
ATOM 706 O O . PRO A 1 86 ? -3.841 12.514 -11.818 1.00 55.53 86 PRO A O 1
ATOM 709 N N . GLU A 1 87 ? -2.751 13.985 -13.119 1.00 55.94 87 GLU A N 1
ATOM 710 C CA . GLU A 1 87 ? -1.494 13.888 -12.377 1.00 55.94 87 GLU A CA 1
ATOM 711 C C . GLU A 1 87 ? -1.707 14.342 -10.924 1.00 55.94 87 GLU A C 1
ATOM 713 O O . GLU A 1 87 ? -2.324 15.381 -10.670 1.00 55.94 87 GLU A O 1
ATOM 718 N N . LEU A 1 88 ? -1.183 13.571 -9.965 1.00 56.38 88 LEU A N 1
ATOM 719 C CA . LEU A 1 88 ? -1.101 13.981 -8.564 1.00 56.38 88 LEU A CA 1
ATOM 720 C C . LEU A 1 88 ? -0.151 15.185 -8.483 1.00 56.38 88 LEU A C 1
ATOM 722 O O . LEU A 1 88 ? 1.055 15.020 -8.310 1.00 56.38 88 LEU A O 1
ATOM 726 N N . LYS A 1 89 ? -0.683 16.401 -8.655 1.00 51.41 89 LYS A N 1
ATOM 727 C CA . LYS A 1 89 ? 0.060 17.635 -8.395 1.00 51.41 89 LYS A CA 1
ATOM 728 C C . LYS A 1 89 ? 0.486 17.613 -6.929 1.00 51.41 89 LYS A C 1
ATOM 730 O O . LYS A 1 89 ? -0.361 17.603 -6.038 1.00 51.41 89 LYS A O 1
ATOM 735 N N . GLY A 1 90 ? 1.794 17.580 -6.683 1.00 48.31 90 GLY A N 1
ATOM 736 C CA . GLY A 1 90 ? 2.319 18.019 -5.397 1.00 48.31 90 GLY A CA 1
ATOM 737 C C . GLY A 1 90 ? 1.923 19.482 -5.234 1.00 48.31 90 GLY A C 1
ATOM 738 O O . GLY A 1 90 ? 2.117 20.261 -6.168 1.00 48.31 90 GLY A O 1
ATOM 739 N N . ASP A 1 91 ? 1.316 19.836 -4.104 1.00 47.38 91 ASP A N 1
ATOM 740 C CA . ASP A 1 91 ? 1.023 21.229 -3.772 1.00 47.38 91 ASP A CA 1
ATOM 741 C C . ASP A 1 91 ? 2.349 21.992 -3.681 1.00 47.38 91 ASP A C 1
ATOM 743 O O . ASP A 1 91 ? 3.007 22.048 -2.645 1.00 47.38 91 ASP A O 1
ATOM 747 N N . SER A 1 92 ? 2.769 22.580 -4.797 1.00 42.91 92 SER A N 1
ATOM 748 C CA . SER A 1 92 ? 3.779 23.626 -4.839 1.00 42.91 92 SER A CA 1
ATOM 749 C C . SER A 1 92 ? 3.095 24.964 -4.569 1.00 42.91 92 SER A C 1
ATOM 751 O O . SER A 1 92 ? 3.078 25.851 -5.418 1.00 42.91 92 SER A O 1
ATOM 753 N N . SER A 1 93 ? 2.485 25.096 -3.394 1.00 43.47 93 SER A N 1
ATOM 754 C CA . SER A 1 93 ? 2.099 26.384 -2.824 1.00 43.47 93 SER A CA 1
ATOM 755 C C . SER A 1 93 ? 3.159 26.791 -1.803 1.00 43.47 93 SER A C 1
ATOM 757 O O . SER A 1 93 ? 3.013 26.547 -0.609 1.00 43.47 93 SER A O 1
ATOM 759 N N . ASN A 1 94 ? 4.261 27.336 -2.315 1.00 43.78 94 ASN A N 1
ATOM 760 C CA . ASN A 1 94 ? 5.102 28.328 -1.646 1.00 43.78 94 ASN A CA 1
ATOM 761 C C . ASN A 1 94 ? 6.017 28.955 -2.708 1.00 43.78 94 ASN A C 1
ATOM 763 O O . ASN A 1 94 ? 7.111 28.461 -2.981 1.00 43.78 94 ASN A O 1
ATOM 767 N N . ALA A 1 95 ? 5.510 30.021 -3.324 1.00 38.59 95 ALA A N 1
ATOM 768 C CA . ALA A 1 95 ? 6.274 31.055 -4.008 1.00 38.59 95 ALA A CA 1
ATOM 769 C C . ALA A 1 95 ? 5.783 32.403 -3.473 1.00 38.59 95 ALA A C 1
ATOM 771 O O . ALA A 1 95 ? 4.550 32.514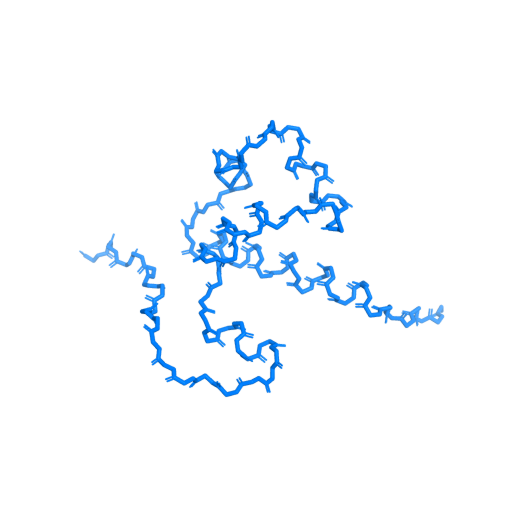 -3.266 1.00 38.59 95 ALA A O 1
#

Organism: NCBI:txid742738

Foldseek 3Di:
DPDPDQDPVNVVLVVVVVLLVQLCVLAVHDLVRLLVQAPDDSVQSVVCNVPVVSDDPRSCVRRDVRRHDPVNVCVVVVHDDPDDTDPPDRPPPDD